Protein AF-A0A8S4QNG6-F1 (afdb_monomer_lite)

Organism: NCBI:txid348720

Foldseek 3Di:
DPDPPPPDPPDDPPDDDDPDDWDADQVRHTPVRVVVCVVVVHDSDDPDCVPDDD

pLDDT: mean 81.86, std 14.45, range [49.25, 96.19]

Structure (mmCIF, N/CA/C/O backbone):
data_AF-A0A8S4QNG6-F1
#
_entry.id   AF-A0A8S4QNG6-F1
#
loop_
_atom_site.group_PDB
_atom_site.id
_atom_site.type_symbol
_atom_site.label_atom_id
_atom_site.label_alt_id
_atom_site.label_comp_id
_atom_site.label_asym_id
_atom_site.label_entity_id
_atom_site.label_seq_id
_atom_site.pdbx_PDB_ins_code
_atom_site.Cartn_x
_atom_site.Cartn_y
_atom_site.Cartn_z
_atom_site.occupancy
_atom_site.B_iso_or_equiv
_atom_site.auth_seq_id
_atom_site.auth_comp_id
_atom_site.auth_asym_id
_atom_site.auth_atom_id
_atom_site.pdbx_PDB_model_num
ATOM 1 N N . MET A 1 1 ? -3.892 -18.464 -38.653 1.00 52.94 1 MET A N 1
ATOM 2 C CA . MET A 1 1 ? -3.949 -17.786 -37.340 1.00 52.94 1 MET A CA 1
ATOM 3 C C . MET A 1 1 ? -2.989 -16.603 -37.377 1.00 52.94 1 MET A C 1
ATOM 5 O O . MET A 1 1 ? -1.803 -16.861 -37.546 1.0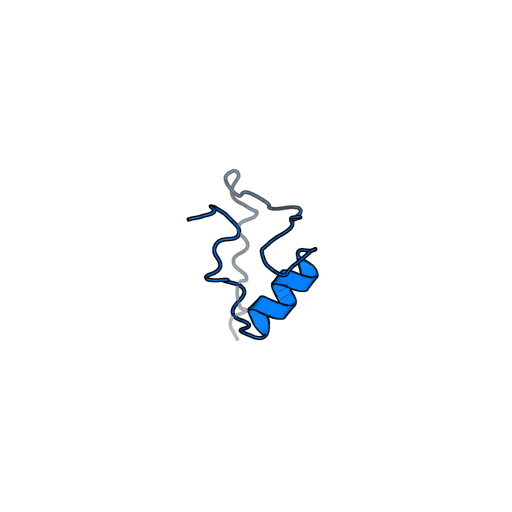0 52.94 1 MET A O 1
ATOM 9 N N . PRO A 1 2 ? -3.442 -15.339 -37.303 1.00 49.25 2 PRO A N 1
ATOM 10 C CA . PRO A 1 2 ? -2.523 -14.230 -37.087 1.00 49.25 2 PRO A CA 1
ATOM 11 C C . PRO A 1 2 ? -2.010 -14.306 -35.644 1.00 49.25 2 PRO A C 1
ATOM 13 O O . PRO A 1 2 ? -2.791 -14.416 -34.700 1.00 49.25 2 PRO A O 1
ATOM 16 N N . SER A 1 3 ? -0.688 -14.334 -35.500 1.00 51.62 3 SER A N 1
ATOM 17 C CA . SER A 1 3 ? 0.003 -14.304 -34.215 1.00 51.62 3 SER A CA 1
ATOM 18 C C . SER A 1 3 ? -0.349 -13.003 -33.499 1.00 51.62 3 SER A C 1
ATOM 20 O O . SER A 1 3 ? -0.247 -11.935 -34.104 1.00 51.62 3 SER A O 1
ATOM 22 N N . ALA A 1 4 ? -0.763 -13.083 -32.233 1.00 60.75 4 ALA A N 1
ATOM 23 C CA . ALA A 1 4 ? -0.890 -11.913 -31.379 1.00 60.75 4 ALA A CA 1
ATOM 24 C C . ALA A 1 4 ? 0.479 -11.224 -31.328 1.00 60.75 4 ALA A C 1
ATOM 26 O O . ALA A 1 4 ? 1.438 -11.755 -30.766 1.00 60.75 4 ALA A O 1
ATOM 27 N N . VAL A 1 5 ? 0.589 -10.081 -32.001 1.00 57.00 5 VAL A N 1
ATOM 28 C CA . VAL A 1 5 ? 1.732 -9.188 -31.871 1.00 57.00 5 VAL A CA 1
ATOM 29 C C . VAL A 1 5 ? 1.651 -8.617 -30.464 1.00 57.00 5 VAL A C 1
ATOM 31 O O . VAL A 1 5 ? 0.832 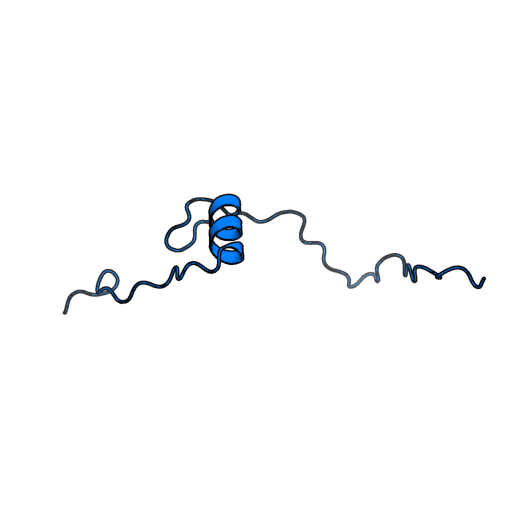-7.750 -30.176 1.00 57.00 5 VAL A O 1
ATOM 34 N N . ASN A 1 6 ? 2.438 -9.177 -29.549 1.00 60.91 6 ASN A N 1
ATOM 35 C CA . ASN A 1 6 ? 2.634 -8.564 -28.249 1.00 60.91 6 ASN A CA 1
ATOM 36 C C . ASN A 1 6 ? 3.367 -7.250 -28.538 1.00 60.91 6 ASN A C 1
ATOM 38 O O . ASN A 1 6 ? 4.529 -7.271 -28.947 1.00 60.91 6 ASN A O 1
ATOM 42 N N . GLY A 1 7 ? 2.634 -6.136 -28.488 1.00 57.12 7 GLY A N 1
ATOM 43 C CA . GLY A 1 7 ? 3.094 -4.802 -28.859 1.00 57.12 7 GLY A CA 1
ATOM 44 C C . GLY A 1 7 ? 4.120 -4.275 -27.867 1.00 57.12 7 GLY A C 1
ATOM 45 O O . GLY A 1 7 ? 3.841 -3.342 -27.128 1.00 57.12 7 GLY A O 1
ATOM 46 N N . GLY A 1 8 ? 5.300 -4.888 -27.835 1.00 54.97 8 GLY A N 1
ATOM 47 C CA . GLY A 1 8 ? 6.448 -4.366 -27.122 1.00 54.97 8 GLY A CA 1
ATOM 48 C C . GLY A 1 8 ? 6.968 -3.150 -27.868 1.00 54.97 8 GLY A C 1
ATOM 49 O O . GLY A 1 8 ? 7.735 -3.286 -28.820 1.00 54.97 8 GLY A O 1
ATOM 50 N N . ARG A 1 9 ? 6.572 -1.956 -27.429 1.00 61.38 9 ARG A N 1
ATOM 51 C CA . ARG A 1 9 ? 7.527 -0.854 -27.468 1.00 61.38 9 ARG A CA 1
ATOM 52 C C . ARG A 1 9 ? 8.519 -1.163 -26.353 1.00 61.38 9 ARG A C 1
ATOM 54 O O . ARG A 1 9 ? 8.116 -1.323 -25.206 1.00 61.38 9 ARG A O 1
ATOM 61 N N . ALA A 1 10 ? 9.784 -1.381 -26.716 1.00 61.53 10 ALA A N 1
ATOM 62 C CA . ALA A 1 10 ? 10.863 -1.242 -25.746 1.00 61.53 10 ALA A CA 1
ATOM 63 C C . ALA A 1 10 ? 10.624 0.106 -25.057 1.00 61.53 10 ALA A C 1
ATOM 65 O O . ALA A 1 10 ? 10.403 1.068 -25.791 1.00 61.53 10 ALA A O 1
ATOM 66 N N . GLY A 1 11 ? 10.517 0.095 -23.723 1.00 63.53 11 GLY A N 1
ATOM 67 C CA . GLY A 1 11 ? 9.939 1.186 -22.937 1.00 63.53 11 GLY A CA 1
ATOM 68 C C . GLY A 1 11 ? 10.339 2.553 -23.470 1.00 63.53 11 GLY A C 1
ATOM 69 O O . GLY A 1 11 ? 11.513 2.771 -23.786 1.00 63.53 11 GLY A O 1
ATOM 70 N N . ASP A 1 12 ? 9.346 3.420 -23.650 1.00 71.50 12 ASP A N 1
ATOM 71 C CA . ASP A 1 12 ? 9.612 4.811 -24.000 1.00 71.50 12 ASP A CA 1
ATOM 72 C C . ASP A 1 12 ? 10.543 5.390 -22.916 1.00 71.50 12 ASP A C 1
ATOM 74 O O . ASP A 1 12 ? 10.472 4.988 -21.755 1.00 71.50 12 ASP A O 1
ATOM 78 N N . ASP A 1 13 ? 11.445 6.306 -23.279 1.00 79.12 13 ASP A N 1
ATOM 79 C CA . ASP A 1 13 ? 12.433 6.883 -22.340 1.00 79.12 13 ASP A CA 1
ATOM 80 C C . ASP A 1 13 ? 11.751 7.596 -21.145 1.00 79.12 13 ASP A C 1
ATOM 82 O O . ASP A 1 13 ? 12.356 7.816 -20.100 1.00 79.12 13 ASP A O 1
ATOM 86 N N . ASP A 1 14 ? 10.457 7.895 -21.292 1.00 85.62 14 ASP A N 1
ATOM 87 C CA . ASP A 1 14 ? 9.574 8.492 -20.292 1.00 85.62 14 ASP A CA 1
ATOM 88 C C . ASP A 1 14 ? 8.925 7.476 -19.322 1.00 85.62 14 ASP A C 1
ATOM 90 O O . ASP A 1 14 ? 8.225 7.874 -18.384 1.00 85.62 14 ASP A O 1
ATOM 94 N N . ASP A 1 15 ? 9.121 6.169 -19.518 1.00 86.94 15 ASP A N 1
ATOM 95 C CA . ASP A 1 15 ? 8.524 5.139 -18.669 1.00 86.94 15 ASP A CA 1
ATOM 96 C C . ASP A 1 15 ? 9.182 5.103 -17.280 1.00 86.94 15 ASP A C 1
ATOM 98 O O . ASP A 1 15 ? 10.398 4.977 -17.122 1.00 86.94 15 ASP A O 1
ATOM 102 N N . ILE A 1 16 ? 8.356 5.141 -16.231 1.00 88.44 16 ILE A N 1
ATOM 103 C CA . ILE A 1 16 ? 8.823 5.100 -14.841 1.00 88.44 16 ILE A CA 1
ATOM 104 C C . ILE A 1 16 ? 8.598 3.714 -14.240 1.00 88.44 16 ILE A C 1
ATOM 106 O O . ILE A 1 16 ? 7.469 3.236 -14.122 1.00 88.44 16 ILE A O 1
ATOM 110 N N . VAL A 1 17 ? 9.685 3.088 -13.787 1.00 90.88 17 VAL A N 1
ATOM 111 C CA . VAL A 1 17 ? 9.650 1.783 -13.118 1.00 90.88 17 VAL A CA 1
ATOM 112 C C . VAL A 1 17 ? 9.551 1.963 -11.605 1.00 90.88 17 VAL A C 1
ATOM 114 O O . VAL A 1 17 ? 10.459 2.503 -10.973 1.00 90.88 17 VAL A O 1
ATOM 117 N N . LEU A 1 18 ? 8.488 1.429 -10.997 1.00 91.00 18 LEU A N 1
ATOM 118 C CA . LEU A 1 18 ? 8.462 1.181 -9.555 1.00 91.00 18 LEU A CA 1
ATOM 119 C C . LEU A 1 18 ? 9.186 -0.137 -9.262 1.00 91.00 18 LEU A C 1
ATOM 121 O O . LEU A 1 18 ? 8.653 -1.217 -9.501 1.00 91.00 18 LEU A O 1
ATOM 125 N N . SER A 1 19 ? 10.409 -0.047 -8.743 1.00 94.62 19 SER A N 1
ATOM 126 C CA . SER A 1 19 ? 11.245 -1.212 -8.418 1.00 94.62 19 SER A CA 1
ATOM 127 C C . SER A 1 19 ? 10.954 -1.829 -7.046 1.00 94.62 19 SER A C 1
ATOM 129 O O . SER A 1 19 ? 11.414 -2.934 -6.764 1.00 94.62 19 SER A O 1
ATOM 131 N N . GLY A 1 20 ? 10.192 -1.144 -6.191 1.00 93.88 20 GLY A N 1
ATOM 132 C CA . GLY A 1 20 ? 9.802 -1.642 -4.877 1.00 93.88 20 GLY A CA 1
ATOM 133 C C . GLY A 1 20 ? 8.794 -0.733 -4.179 1.00 93.88 20 GLY A C 1
ATOM 134 O O . GLY A 1 20 ? 8.691 0.454 -4.489 1.00 93.88 20 GLY A O 1
ATOM 135 N N . LEU A 1 21 ? 8.057 -1.306 -3.227 1.00 92.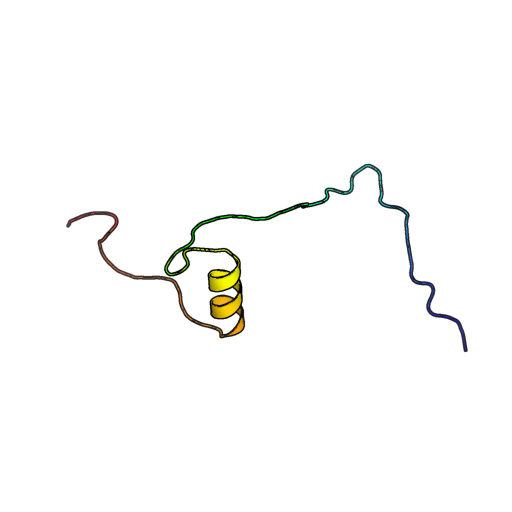38 21 LEU A N 1
ATOM 136 C CA . LEU A 1 21 ? 7.083 -0.613 -2.389 1.00 92.38 21 LEU A CA 1
ATOM 137 C C . LEU A 1 21 ? 7.193 -1.140 -0.955 1.00 92.38 21 LEU A C 1
ATOM 139 O O . LEU A 1 21 ? 7.226 -2.346 -0.731 1.00 92.38 21 LEU A O 1
ATOM 143 N N . SER A 1 22 ? 7.231 -0.233 0.016 1.00 94.62 22 SER A N 1
ATOM 144 C CA . SER A 1 22 ? 7.228 -0.554 1.444 1.00 94.62 22 SER A CA 1
ATOM 145 C C . SER A 1 22 ? 6.468 0.522 2.203 1.00 94.62 22 SER A C 1
ATOM 147 O O . SER A 1 22 ? 6.570 1.700 1.857 1.00 94.62 22 SER A O 1
ATOM 149 N N . GLY A 1 23 ? 5.757 0.150 3.260 1.00 93.38 23 GLY A N 1
ATOM 150 C CA . GLY A 1 23 ? 5.022 1.102 4.078 1.00 93.38 23 GLY A CA 1
ATOM 151 C C . GLY A 1 23 ? 4.217 0.415 5.169 1.00 93.38 23 GLY A C 1
ATOM 152 O O . GLY A 1 23 ? 4.015 -0.797 5.132 1.00 93.38 23 GLY A O 1
ATOM 153 N N . A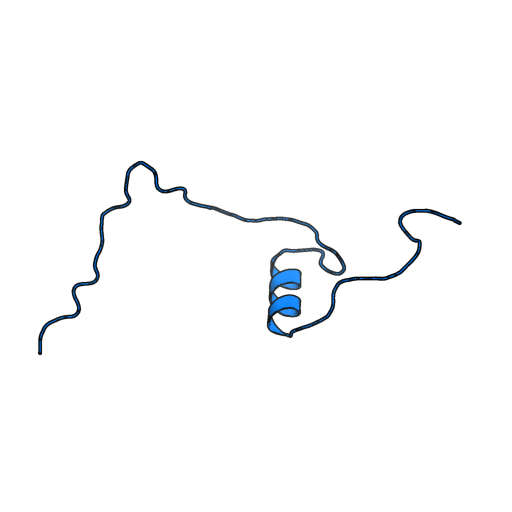RG A 1 24 ? 3.766 1.227 6.124 1.00 92.56 24 ARG A N 1
ATOM 154 C CA . ARG A 1 24 ? 2.803 0.856 7.160 1.00 92.56 24 ARG A CA 1
ATOM 155 C C . ARG A 1 24 ? 1.523 1.639 6.907 1.00 92.56 24 ARG A C 1
ATOM 157 O O . ARG A 1 24 ? 1.579 2.856 6.719 1.00 92.56 24 ARG A O 1
ATOM 164 N N . LEU A 1 25 ? 0.403 0.935 6.883 1.00 92.12 25 LEU A N 1
ATOM 165 C CA . LEU A 1 25 ? -0.923 1.473 6.595 1.00 92.12 25 LEU A CA 1
ATOM 166 C C . LEU A 1 25 ? -1.865 1.173 7.775 1.00 92.12 25 LEU A C 1
ATOM 168 O O . LEU A 1 25 ? -1.484 0.425 8.678 1.00 92.12 25 LEU A O 1
ATOM 172 N N . PRO A 1 26 ? -3.066 1.779 7.830 1.00 89.69 26 PRO A N 1
ATOM 173 C CA . PRO A 1 26 ? -4.059 1.424 8.838 1.00 89.69 26 PRO A CA 1
ATOM 174 C C . PRO A 1 26 ? -4.292 -0.086 8.866 1.00 89.69 26 PRO A C 1
ATOM 176 O O . PRO A 1 26 ? -4.448 -0.705 7.814 1.00 89.69 26 PRO A O 1
ATOM 179 N N . GLU A 1 27 ? -4.260 -0.663 10.067 1.00 88.31 27 GLU A N 1
ATOM 180 C CA . GLU A 1 27 ? -4.470 -2.098 10.298 1.00 88.31 27 GLU A CA 1
ATOM 181 C C . GLU A 1 27 ? -3.525 -3.023 9.485 1.00 88.31 27 GLU A C 1
ATOM 183 O O . GLU A 1 27 ? -3.824 -4.192 9.259 1.00 88.31 27 GLU A O 1
ATOM 188 N N . SER A 1 28 ? -2.377 -2.519 9.002 1.00 92.44 28 SER A N 1
ATOM 189 C CA . SER A 1 28 ? -1.398 -3.294 8.221 1.00 92.44 28 SER A CA 1
ATOM 190 C C . SER A 1 28 ? 0.038 -2.850 8.497 1.00 92.44 28 SER A C 1
ATOM 192 O O . SER A 1 28 ? 0.440 -1.723 8.180 1.00 92.44 28 SER A O 1
ATOM 194 N N . ASP A 1 29 ? 0.855 -3.763 9.009 1.00 92.69 29 ASP A N 1
ATOM 195 C CA . ASP A 1 29 ? 2.238 -3.482 9.394 1.00 92.69 29 ASP A CA 1
ATOM 196 C C . ASP A 1 29 ? 3.227 -3.645 8.236 1.00 92.69 29 ASP A C 1
ATOM 198 O O . ASP A 1 29 ? 4.369 -3.184 8.332 1.00 92.69 29 ASP A O 1
ATOM 202 N N . SER A 1 30 ? 2.788 -4.281 7.148 1.00 95.00 30 SER A N 1
ATOM 203 C CA . SER A 1 30 ? 3.537 -4.507 5.909 1.00 95.00 30 SER A CA 1
ATOM 204 C C . SER A 1 30 ? 2.634 -4.406 4.676 1.00 95.00 30 SER A C 1
ATOM 206 O O . SER A 1 30 ? 1.415 -4.548 4.763 1.00 95.00 30 SER A O 1
ATOM 208 N N . ILE A 1 31 ? 3.242 -4.203 3.501 1.00 95.12 31 ILE A N 1
ATOM 209 C CA . ILE A 1 31 ? 2.514 -4.143 2.222 1.00 95.12 31 ILE A CA 1
ATOM 210 C C . ILE A 1 31 ? 1.828 -5.474 1.902 1.00 95.12 31 ILE A C 1
ATOM 212 O O . ILE A 1 31 ? 0.723 -5.458 1.371 1.00 95.12 31 ILE A O 1
ATOM 216 N N . ASP A 1 32 ? 2.433 -6.605 2.263 1.00 95.50 32 ASP A N 1
ATOM 217 C CA . ASP A 1 32 ? 1.828 -7.928 2.085 1.00 95.50 32 ASP A CA 1
ATOM 218 C C . ASP A 1 32 ? 0.519 -8.083 2.878 1.00 95.50 32 ASP A C 1
ATOM 220 O O . ASP A 1 32 ? -0.484 -8.542 2.335 1.00 95.50 32 ASP A O 1
ATOM 224 N N . GLU A 1 33 ? 0.493 -7.635 4.139 1.00 95.44 33 GLU A N 1
ATOM 225 C CA . GLU A 1 33 ? -0.716 -7.660 4.977 1.00 95.44 33 GLU A CA 1
ATOM 226 C C . GLU A 1 33 ? -1.798 -6.726 4.435 1.00 95.44 33 GLU A C 1
ATOM 228 O O . GLU A 1 33 ? -2.977 -7.082 4.415 1.00 95.44 33 GLU A O 1
ATOM 233 N N . PHE A 1 34 ? -1.395 -5.545 3.960 1.00 95.62 34 PHE A N 1
ATOM 234 C CA . PHE A 1 34 ? -2.306 -4.603 3.319 1.00 95.62 34 PHE A CA 1
ATOM 235 C C . PHE A 1 34 ? -2.904 -5.186 2.035 1.00 95.62 34 PHE A C 1
ATOM 237 O O . PHE A 1 34 ? -4.111 -5.099 1.822 1.00 95.62 34 PHE A O 1
ATOM 244 N N . ALA A 1 35 ? -2.080 -5.815 1.192 1.00 94.44 35 ALA A N 1
ATOM 245 C CA . ALA A 1 35 ? -2.525 -6.429 -0.052 1.00 94.44 35 ALA A CA 1
ATOM 246 C C . ALA A 1 35 ? -3.548 -7.540 0.210 1.00 94.44 35 ALA A C 1
ATOM 248 O O . ALA A 1 35 ? -4.598 -7.555 -0.429 1.00 94.44 35 ALA A O 1
ATOM 249 N N . GLN A 1 36 ? -3.279 -8.425 1.176 1.00 96.19 36 GLN A N 1
ATOM 250 C CA . GLN A 1 36 ? -4.207 -9.494 1.544 1.00 96.19 36 GLN A CA 1
ATOM 251 C C . GLN A 1 36 ? -5.567 -8.930 1.981 1.00 96.19 36 GL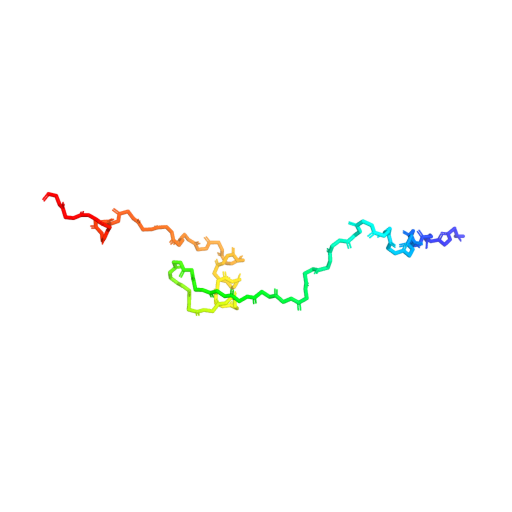N A C 1
ATOM 253 O O . GLN A 1 36 ? -6.596 -9.290 1.414 1.00 96.19 36 GLN A O 1
ATOM 258 N N . GLN A 1 37 ? -5.569 -7.984 2.923 1.00 93.94 37 GLN A N 1
ATOM 259 C CA . GLN A 1 37 ? -6.798 -7.371 3.436 1.00 93.94 37 GLN A CA 1
ATOM 260 C C . GLN A 1 37 ? -7.574 -6.605 2.354 1.00 93.94 37 GLN A C 1
ATOM 262 O O . GLN A 1 37 ? -8.805 -6.653 2.323 1.00 93.94 37 GLN A O 1
ATOM 267 N N . LEU A 1 38 ? -6.861 -5.946 1.434 1.00 94.69 38 LEU A N 1
ATOM 268 C CA . LEU A 1 38 ? -7.457 -5.247 0.298 1.00 94.69 38 LEU A CA 1
ATOM 269 C C . LEU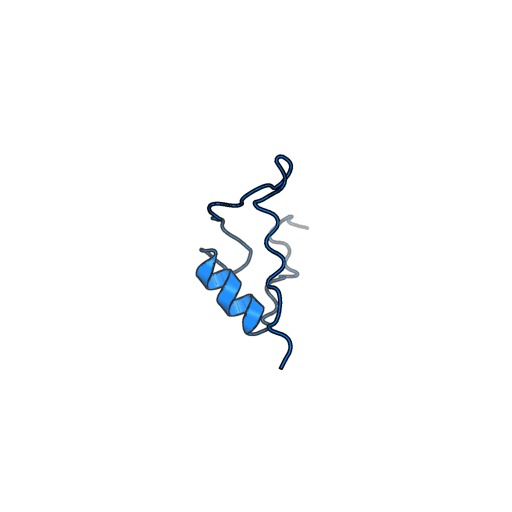 A 1 38 ? -8.155 -6.214 -0.667 1.00 94.69 38 LEU A C 1
ATOM 271 O O . LEU A 1 38 ? -9.277 -5.940 -1.095 1.00 94.69 38 LEU A O 1
ATOM 275 N N . PHE A 1 39 ? -7.520 -7.340 -1.009 1.00 95.44 39 PHE A N 1
ATOM 276 C CA . PHE A 1 39 ? -8.120 -8.344 -1.895 1.00 95.44 39 PHE A CA 1
ATOM 277 C C . PHE A 1 39 ? -9.280 -9.099 -1.239 1.00 95.44 39 PHE A C 1
ATOM 279 O O . PHE A 1 39 ? -10.222 -9.477 -1.937 1.00 95.44 39 PHE A O 1
ATOM 286 N N . ASP A 1 40 ? -9.251 -9.253 0.085 1.00 96.19 40 ASP A N 1
ATOM 287 C CA . ASP A 1 40 ? -10.345 -9.840 0.866 1.00 96.19 40 ASP A CA 1
ATOM 288 C C . ASP A 1 40 ? -11.518 -8.861 1.086 1.00 96.19 40 ASP A C 1
ATOM 290 O O . ASP A 1 40 ? -12.579 -9.262 1.570 1.00 96.19 40 ASP A O 1
ATOM 294 N N . GLY A 1 41 ? -11.364 -7.586 0.704 1.00 93.19 41 GLY A N 1
ATOM 295 C CA . GLY A 1 41 ? -12.409 -6.563 0.803 1.00 93.19 41 GLY A CA 1
ATOM 296 C C . GLY A 1 41 ? -12.673 -6.077 2.230 1.00 93.19 41 GLY A C 1
ATOM 297 O O . GLY A 1 41 ? -13.795 -5.675 2.542 1.00 93.19 41 GLY A O 1
ATOM 298 N N . VAL A 1 42 ? -11.666 -6.137 3.103 1.00 91.56 42 VAL A N 1
ATOM 299 C CA . VAL A 1 42 ? -11.759 -5.683 4.497 1.00 91.56 42 VAL A CA 1
ATOM 300 C C . VAL A 1 42 ? -11.771 -4.152 4.554 1.00 91.56 42 VAL A C 1
ATOM 302 O O . VAL A 1 42 ? -10.965 -3.492 3.900 1.00 91.56 42 VAL A O 1
ATOM 305 N N . ASP A 1 43 ? -12.671 -3.575 5.355 1.00 90.25 43 ASP A N 1
ATOM 306 C CA . ASP A 1 43 ? -12.654 -2.139 5.653 1.00 90.25 43 ASP A CA 1
ATOM 307 C C . ASP A 1 43 ? -11.562 -1.830 6.688 1.00 90.25 43 ASP A C 1
ATOM 309 O O . ASP A 1 43 ? -11.642 -2.261 7.838 1.00 90.25 43 ASP A O 1
ATOM 313 N N . LEU A 1 44 ? -10.533 -1.097 6.259 1.00 88.69 44 LEU A N 1
ATOM 314 C CA . LEU A 1 44 ? -9.381 -0.706 7.081 1.00 88.69 44 LEU A CA 1
ATOM 315 C C . LEU A 1 44 ? -9.516 0.718 7.646 1.00 88.69 44 LEU A C 1
ATOM 317 O O . LEU A 1 44 ? -8.581 1.241 8.258 1.00 88.69 44 LEU A O 1
ATOM 321 N N . VAL A 1 45 ? -10.653 1.386 7.420 1.00 86.56 45 VAL A N 1
ATOM 322 C CA . VAL A 1 45 ? -10.904 2.744 7.909 1.00 86.56 45 VAL A CA 1
ATOM 323 C C . VAL A 1 45 ? -11.578 2.688 9.275 1.00 86.56 45 VAL A C 1
ATOM 325 O O . VAL A 1 45 ? -12.641 2.106 9.457 1.00 86.56 45 VAL A O 1
ATOM 328 N N . THR A 1 46 ? -10.989 3.371 10.252 1.00 81.88 46 THR A N 1
ATOM 329 C CA . THR A 1 46 ? -11.553 3.475 11.602 1.00 81.88 46 THR A CA 1
ATOM 330 C C . THR A 1 46 ? -12.128 4.863 11.850 1.00 81.88 46 THR A C 1
ATOM 332 O O . THR A 1 46 ? -11.455 5.862 11.596 1.00 81.88 46 THR A O 1
ATOM 335 N N . ALA A 1 47 ? -13.329 4.931 12.417 1.00 77.12 47 ALA A N 1
ATOM 336 C CA . ALA A 1 47 ? -14.001 6.181 12.775 1.00 77.12 47 ALA A CA 1
ATOM 337 C C . ALA A 1 47 ? -13.737 6.620 14.228 1.00 77.12 47 ALA A C 1
ATOM 339 O O . ALA A 1 47 ? -14.622 7.190 14.860 1.00 77.12 47 ALA A O 1
ATOM 340 N N . ASP A 1 48 ? -12.571 6.298 14.790 1.00 72.69 48 ASP A N 1
ATOM 341 C CA . ASP A 1 48 ? -12.276 6.651 16.178 1.00 72.69 48 ASP A CA 1
ATOM 342 C C . ASP A 1 48 ? -11.587 8.015 16.327 1.00 72.69 48 ASP A C 1
ATOM 344 O O . ASP A 1 48 ? -11.021 8.588 15.392 1.00 72.69 48 ASP A O 1
ATOM 348 N N . ASP A 1 49 ? -11.618 8.513 17.560 1.00 72.75 49 ASP A N 1
ATOM 349 C CA . ASP A 1 49 ? -11.048 9.797 17.953 1.00 72.75 49 ASP A CA 1
ATOM 350 C C . ASP A 1 49 ? -9.525 9.717 18.214 1.00 72.75 49 ASP A C 1
ATOM 352 O O . ASP A 1 49 ? -8.954 10.612 18.839 1.00 72.75 49 ASP A O 1
ATOM 356 N N . ARG A 1 50 ? -8.806 8.674 17.743 1.00 71.56 50 ARG A N 1
ATOM 357 C CA . ARG A 1 50 ? -7.351 8.499 17.997 1.00 71.56 50 ARG A CA 1
ATOM 358 C C . ARG A 1 50 ? -6.517 9.677 17.510 1.00 71.56 50 ARG A C 1
ATOM 360 O O . ARG A 1 50 ? -5.393 9.863 17.973 1.00 71.56 50 ARG A O 1
ATOM 367 N N . ARG A 1 51 ? -7.029 10.456 16.555 1.00 79.62 51 ARG A N 1
ATOM 368 C CA . ARG A 1 51 ? -6.310 11.611 16.015 1.00 79.62 51 ARG A CA 1
ATOM 369 C C . ARG A 1 51 ? -6.427 12.851 16.903 1.00 79.62 51 ARG A C 1
ATOM 371 O O . ARG A 1 51 ? -5.453 13.594 16.992 1.00 79.62 51 ARG A O 1
ATOM 378 N N . TRP A 1 52 ? -7.580 13.076 17.536 1.00 81.00 52 TRP A N 1
ATOM 379 C CA . TRP A 1 52 ? -7.851 14.261 18.354 1.00 81.00 52 TRP A CA 1
ATOM 380 C C . TRP A 1 52 ? -8.836 13.924 19.478 1.00 81.00 52 TRP A C 1
ATOM 382 O O . TRP A 1 52 ? -9.929 13.442 19.206 1.00 81.00 52 TRP A O 1
ATOM 392 N N . THR A 1 53 ? -8.477 14.231 20.725 1.00 73.88 53 THR A N 1
ATOM 393 C CA . THR A 1 53 ? -9.403 14.167 21.867 1.00 73.88 53 THR A CA 1
ATOM 394 C C . THR A 1 53 ? -10.478 15.261 21.734 1.00 73.88 53 THR A C 1
ATOM 396 O O . THR A 1 53 ? -10.116 16.362 21.305 1.00 73.88 53 THR A O 1
ATOM 399 N N . PRO A 1 54 ? -11.755 15.001 22.085 1.00 70.75 54 PRO A N 1
ATOM 400 C CA . PRO A 1 54 ? -12.808 16.023 22.080 1.00 70.75 54 PRO A CA 1
ATOM 401 C C . PRO A 1 54 ? -12.527 17.209 23.012 1.00 70.75 54 PRO A C 1
ATOM 403 O O . PRO A 1 54 ? -11.828 17.023 24.038 1.00 70.75 54 PRO A O 1
#

Radius of gyration: 20.02 Å; chains: 1; bounding box: 26×34×59 Å

Sequence (54 aa):
MPSAVNGGRAGDDDDIVLSGLSGRLPESDSIDEFAQQLFDGVDLVTADDRRWTP

InterPro domains:
  IPR014030 Beta-ketoacyl synthase-like, N-terminal domain [PF00109] (14-53)
  IPR016039 Thiolase-like [G3DSA:3.40.47.10] (12-54)

Secondary structure (DSSP, 8-state):
------------TTPPP-------BTTBSSHHHHHHHHHTT------SGGG---